Protein AF-A0A5C3NEC3-F1 (afdb_monomer)

Sequence (62 aa):
MDLDGQPSSSQSQKISTHGPRNSRREQWRLSKGLPARPQAKGMNRQGGVAARRKAGRSHRRR

Solvent-accessible surface area (backbone atoms only — not comparable to full-atom values): 4578 Å² total; per-residue (Å²): 138,85,85,91,79,75,87,87,68,96,60,91,68,78,77,76,82,80,69,83,78,76,46,71,68,56,53,50,27,57,75,66,74,41,79,80,82,86,74,67,73,64,65,38,99,86,75,44,75,27,73,88,62,66,87,92,61,76,87,72,80,127

Nearest PDB structures (foldseek):
  7mit-assembly1_A  TM=1.717E-01  e=9.529E+00  Rattus norvegicus

Structure (mmCIF, N/CA/C/O backbone):
data_AF-A0A5C3NEC3-F1
#
_entry.id   AF-A0A5C3NEC3-F1
#
loop_
_atom_site.group_PDB
_atom_site.id
_atom_site.type_symbol
_atom_site.label_atom_id
_atom_site.label_alt_id
_atom_site.label_comp_id
_atom_site.label_asym_id
_atom_site.label_entity_id
_atom_site.label_seq_id
_atom_site.pdbx_PDB_ins_code
_atom_site.Cartn_x
_atom_site.Cartn_y
_atom_site.Cartn_z
_atom_site.occupancy
_atom_site.B_iso_or_equiv
_atom_site.auth_seq_id
_atom_site.auth_comp_id
_atom_site.auth_asym_id
_atom_site.auth_atom_id
_atom_site.pdbx_PDB_model_num
ATOM 1 N N . MET A 1 1 ? -9.403 -8.824 35.628 1.00 48.56 1 MET A N 1
ATOM 2 C CA . MET A 1 1 ? -8.913 -9.613 34.480 1.00 48.56 1 MET A CA 1
ATOM 3 C C . MET A 1 1 ? -8.465 -8.620 33.427 1.00 48.56 1 MET A C 1
ATOM 5 O O . MET A 1 1 ? -9.257 -8.206 32.587 1.00 48.56 1 MET A O 1
ATOM 9 N N . ASP A 1 2 ? -7.233 -8.161 33.588 1.00 38.81 2 ASP A N 1
ATOM 10 C CA . ASP A 1 2 ? -6.542 -7.160 32.782 1.00 38.81 2 ASP A CA 1
ATOM 11 C C . ASP A 1 2 ? -6.226 -7.721 31.385 1.00 38.81 2 ASP A C 1
ATOM 13 O O . ASP A 1 2 ? -5.745 -8.846 31.255 1.00 38.81 2 ASP A O 1
ATOM 17 N N . LEU A 1 3 ? -6.562 -6.970 30.332 1.00 46.78 3 LEU A N 1
ATOM 18 C CA . LEU A 1 3 ? -6.343 -7.359 28.935 1.00 46.78 3 LEU A CA 1
ATOM 19 C C . LEU A 1 3 ? -5.169 -6.567 28.355 1.00 46.78 3 LEU A C 1
ATOM 21 O O . LEU A 1 3 ? -5.350 -5.516 27.738 1.00 46.78 3 LEU A O 1
ATOM 25 N N . ASP A 1 4 ? -3.968 -7.110 28.534 1.00 44.53 4 ASP A N 1
ATOM 26 C CA . ASP A 1 4 ? -2.756 -6.650 27.865 1.00 44.53 4 ASP A CA 1
ATOM 27 C C . ASP A 1 4 ? -2.766 -7.062 26.386 1.00 44.53 4 ASP A C 1
ATOM 29 O O . ASP A 1 4 ? -2.671 -8.234 26.022 1.00 44.53 4 ASP A O 1
ATOM 33 N N . GLY A 1 5 ? -2.870 -6.062 25.514 1.00 48.28 5 GLY A N 1
ATOM 34 C CA . GLY A 1 5 ? -2.777 -6.194 24.060 1.00 48.28 5 GLY A CA 1
ATOM 35 C C . GLY A 1 5 ? -2.143 -4.957 23.427 1.00 48.28 5 GLY A C 1
ATOM 36 O O . GLY A 1 5 ? -2.623 -4.453 22.414 1.00 48.28 5 GLY A O 1
ATOM 37 N N . GLN A 1 6 ? -1.103 -4.419 24.063 1.00 43.47 6 GLN A N 1
ATOM 38 C CA . GLN A 1 6 ? -0.347 -3.254 23.604 1.00 43.47 6 GLN A CA 1
ATOM 39 C C . GLN A 1 6 ? 0.869 -3.729 22.790 1.00 43.47 6 GLN A C 1
ATOM 41 O O . GLN A 1 6 ? 1.760 -4.362 23.355 1.00 43.47 6 GLN A O 1
ATOM 46 N N . PRO A 1 7 ? 0.984 -3.431 21.482 1.00 47.38 7 PRO A N 1
ATOM 47 C CA . PRO A 1 7 ? 2.286 -3.452 20.838 1.00 47.38 7 PRO A CA 1
ATOM 48 C C . PRO A 1 7 ? 3.042 -2.189 21.266 1.00 47.38 7 PRO A C 1
ATOM 50 O O . PRO A 1 7 ? 2.870 -1.107 20.701 1.00 47.38 7 PRO A O 1
ATOM 53 N N . SER A 1 8 ? 3.883 -2.340 22.286 1.00 47.28 8 SER A N 1
ATOM 54 C CA . SER A 1 8 ? 4.852 -1.338 22.706 1.00 47.28 8 SER A CA 1
ATOM 55 C C . SER A 1 8 ? 5.928 -1.161 21.627 1.00 47.28 8 SER A C 1
ATOM 57 O O . SER A 1 8 ? 6.861 -1.956 21.513 1.00 47.28 8 SER A O 1
ATOM 59 N N . SER A 1 9 ? 5.833 -0.086 20.850 1.00 48.19 9 SER A N 1
ATOM 60 C CA . SER A 1 9 ? 7.000 0.507 20.191 1.00 48.19 9 SER A CA 1
ATOM 61 C C . SER A 1 9 ? 6.869 2.028 20.209 1.00 48.19 9 SER A C 1
ATOM 63 O O . SER A 1 9 ? 6.262 2.640 19.328 1.00 48.19 9 SER A O 1
ATOM 65 N N . SER A 1 10 ? 7.430 2.617 21.260 1.00 54.75 10 SER A N 1
ATOM 66 C CA . SER A 1 10 ? 7.594 4.043 21.537 1.00 54.75 10 SER A CA 1
ATOM 67 C C . SER A 1 10 ? 8.614 4.697 20.599 1.00 54.75 10 SER A C 1
ATOM 69 O O . SER A 1 10 ? 9.674 5.170 20.999 1.00 54.75 10 SER A O 1
ATOM 71 N N . GLN A 1 11 ? 8.275 4.764 19.318 1.00 60.50 11 GLN A N 1
ATOM 72 C CA . GLN A 1 11 ? 8.822 5.771 18.418 1.00 60.50 11 GLN A CA 1
ATOM 73 C C . GLN A 1 11 ? 7.638 6.610 17.963 1.00 60.50 11 GLN A C 1
ATOM 75 O O . GLN A 1 11 ? 6.623 6.055 17.541 1.00 60.50 11 GLN A O 1
ATOM 80 N N . SER A 1 12 ? 7.738 7.935 18.066 1.00 60.16 12 SER A N 1
ATOM 81 C CA . SER A 1 12 ? 6.774 8.867 17.480 1.00 60.16 12 SER A CA 1
ATOM 82 C C . SER A 1 12 ? 6.847 8.747 15.956 1.00 60.16 12 SER A C 1
ATOM 84 O O . SER A 1 12 ? 7.464 9.546 15.254 1.00 60.16 12 SER A O 1
ATOM 86 N N . GLN A 1 13 ? 6.259 7.673 15.432 1.00 64.81 13 GLN A N 1
ATOM 87 C CA . GLN A 1 13 ? 6.155 7.408 14.010 1.00 64.81 13 GLN A CA 1
ATOM 88 C C . GLN A 1 13 ? 5.383 8.579 13.417 1.00 64.81 13 GLN A C 1
ATOM 90 O O . GLN A 1 13 ? 4.195 8.741 13.700 1.00 64.81 13 GLN A O 1
ATOM 95 N N . LYS A 1 14 ? 6.076 9.429 12.646 1.00 64.81 14 LYS A N 1
ATOM 96 C CA . LYS A 1 14 ? 5.473 10.561 11.939 1.00 64.81 14 LYS A CA 1
ATOM 97 C C . LYS A 1 14 ? 4.241 10.038 11.210 1.00 64.81 14 LYS A C 1
ATOM 99 O O . LYS A 1 14 ? 4.344 9.218 10.296 1.00 64.81 14 LYS A O 1
ATOM 104 N N . ILE A 1 15 ? 3.067 10.449 11.684 1.00 59.88 15 ILE A N 1
ATOM 105 C CA . ILE A 1 15 ? 1.795 9.938 11.191 1.00 59.88 15 ILE A CA 1
ATOM 106 C C . ILE A 1 15 ? 1.633 10.489 9.776 1.00 59.88 15 ILE A C 1
ATOM 108 O O . ILE A 1 15 ? 1.282 11.649 9.595 1.00 59.88 15 ILE A O 1
ATOM 112 N N . SER A 1 16 ? 1.923 9.661 8.768 1.00 66.50 16 SER A N 1
ATOM 113 C CA . SER A 1 16 ? 1.649 10.014 7.375 1.00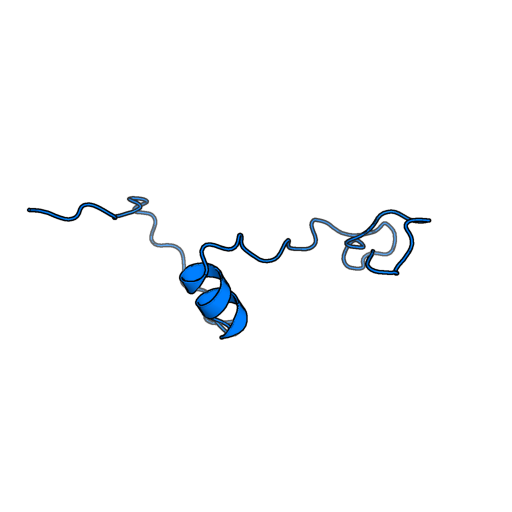 66.50 16 SER A CA 1
ATOM 114 C C . SER A 1 16 ? 0.151 10.282 7.218 1.00 66.50 16 SER A C 1
ATOM 116 O O . SER A 1 16 ? -0.680 9.402 7.481 1.00 66.50 16 SER A O 1
ATOM 118 N N . THR A 1 17 ? -0.177 11.511 6.823 1.00 72.00 17 THR A N 1
ATOM 119 C CA . THR A 1 17 ? -1.527 11.982 6.484 1.00 72.00 17 THR A CA 1
ATOM 120 C C . THR A 1 17 ? -1.933 11.603 5.059 1.00 72.00 17 THR A C 1
ATOM 122 O O . THR A 1 17 ? -3.083 11.799 4.673 1.00 72.00 17 THR A O 1
ATOM 125 N N . HIS A 1 18 ? -1.018 11.034 4.269 1.00 56.66 18 HIS A N 1
ATOM 126 C CA . HIS A 1 18 ? -1.281 10.673 2.882 1.00 56.66 18 HIS A CA 1
ATOM 127 C C . HIS A 1 18 ? -1.809 9.237 2.752 1.00 56.66 18 HIS A C 1
ATOM 129 O O . HIS A 1 18 ? -1.083 8.264 2.955 1.00 56.66 18 HIS A O 1
ATOM 135 N N . GLY A 1 19 ? -3.077 9.124 2.342 1.00 63.38 19 GLY A N 1
ATOM 136 C CA . GLY A 1 19 ? -3.737 7.881 1.928 1.00 63.38 19 GLY A CA 1
ATOM 137 C C . GLY A 1 19 ? -4.773 7.337 2.927 1.00 63.38 19 GLY A C 1
ATOM 138 O O . GLY A 1 19 ? -4.710 7.640 4.119 1.00 63.38 19 GLY A O 1
ATOM 139 N N . PRO A 1 20 ? -5.751 6.531 2.461 1.00 60.91 20 PRO A N 1
ATOM 140 C CA . PRO A 1 20 ? -6.821 6.014 3.309 1.00 60.91 20 PRO A CA 1
ATOM 141 C C . PRO A 1 20 ? -6.276 5.001 4.323 1.00 60.91 20 PRO A C 1
ATOM 143 O O . PRO A 1 20 ? -6.075 3.823 4.020 1.00 60.91 20 PRO A O 1
ATOM 146 N N . ARG A 1 21 ? -6.069 5.477 5.554 1.00 66.69 21 ARG A N 1
ATOM 147 C CA . ARG A 1 21 ? -5.868 4.648 6.746 1.00 66.69 21 ARG A CA 1
ATOM 148 C C . ARG A 1 21 ? -7.170 3.885 6.993 1.00 66.69 21 ARG A C 1
ATOM 150 O O . ARG A 1 21 ? -8.240 4.482 6.965 1.00 66.69 21 ARG A O 1
ATOM 157 N N . ASN A 1 22 ? -7.091 2.581 7.240 1.00 61.44 22 ASN A N 1
ATOM 158 C CA . ASN A 1 22 ? -8.250 1.738 7.547 1.00 61.44 22 ASN A CA 1
ATOM 159 C C . ASN A 1 22 ? -9.223 1.527 6.377 1.00 61.44 22 ASN A C 1
ATOM 161 O O . ASN A 1 22 ? -10.432 1.731 6.509 1.00 61.44 22 ASN A O 1
ATOM 165 N N . SER A 1 23 ? -8.729 1.059 5.225 1.00 75.06 23 SER A N 1
ATOM 166 C CA . SER A 1 23 ? -9.651 0.599 4.182 1.00 75.06 23 SER A CA 1
ATOM 167 C C . SER A 1 23 ? -10.617 -0.440 4.775 1.00 75.06 23 SER A C 1
ATOM 169 O O . SER A 1 23 ? -10.197 -1.363 5.478 1.00 75.06 23 SER A O 1
ATOM 171 N N . ARG A 1 24 ? -11.918 -0.322 4.480 1.00 82.12 24 ARG A N 1
ATOM 172 C CA . ARG A 1 24 ? -12.964 -1.244 4.974 1.00 82.12 24 ARG A CA 1
ATOM 173 C C . ARG A 1 24 ? -12.591 -2.722 4.787 1.00 82.12 24 ARG A C 1
ATOM 175 O O . ARG A 1 24 ? -12.941 -3.576 5.594 1.00 82.12 24 ARG A O 1
ATOM 182 N N . ARG A 1 25 ? -11.834 -3.026 3.728 1.00 81.44 25 ARG A N 1
ATOM 183 C CA . ARG A 1 25 ? -11.330 -4.371 3.432 1.00 81.44 25 ARG A CA 1
ATOM 184 C C . ARG A 1 25 ? -10.288 -4.860 4.443 1.00 81.44 25 ARG A C 1
ATOM 186 O O . ARG A 1 25 ? -10.289 -6.045 4.748 1.00 81.44 25 ARG A O 1
ATOM 193 N N . GLU A 1 26 ? -9.396 -4.004 4.927 1.00 84.00 26 GLU A N 1
ATOM 194 C CA . GLU A 1 26 ? -8.411 -4.376 5.953 1.00 84.00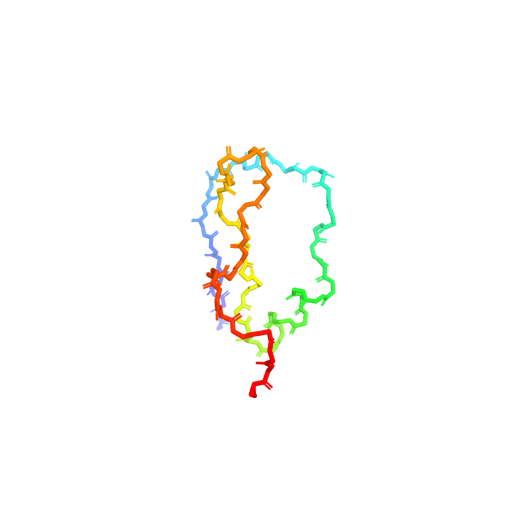 26 GLU A CA 1
ATOM 195 C C . GLU A 1 26 ? -9.078 -4.573 7.312 1.00 84.00 26 GLU A C 1
ATOM 197 O O . GLU A 1 26 ? -8.828 -5.590 7.950 1.00 84.00 26 GLU A O 1
ATOM 202 N N . GLN A 1 27 ? -10.018 -3.700 7.686 1.00 84.19 27 GLN A N 1
ATOM 203 C CA . GLN A 1 27 ? -10.824 -3.866 8.903 1.00 84.19 27 GLN A CA 1
ATOM 204 C C . GLN A 1 27 ? -11.618 -5.178 8.893 1.00 84.19 27 GLN A C 1
ATOM 206 O O . GLN A 1 27 ? -11.600 -5.931 9.863 1.00 84.19 27 GLN A O 1
ATOM 211 N N . TRP A 1 28 ? -12.268 -5.501 7.772 1.00 86.38 28 TRP A N 1
ATOM 212 C CA . TRP A 1 28 ? -12.988 -6.765 7.629 1.00 86.38 28 TRP A CA 1
ATOM 213 C C . TRP A 1 28 ? -12.055 -7.979 7.708 1.00 86.38 28 TRP A C 1
ATOM 215 O O . TRP A 1 28 ? -12.411 -8.987 8.310 1.00 86.38 28 TRP A O 1
ATOM 225 N N . ARG A 1 29 ? -10.842 -7.893 7.145 1.00 89.62 29 ARG A N 1
ATOM 226 C CA . ARG A 1 29 ? -9.852 -8.975 7.260 1.00 89.62 29 ARG A CA 1
ATOM 227 C C . ARG A 1 29 ? -9.390 -9.163 8.699 1.00 89.62 29 ARG A C 1
ATOM 229 O O . ARG A 1 29 ? -9.393 -10.300 9.147 1.00 89.62 29 ARG A O 1
ATOM 236 N N . LEU A 1 30 ? -9.088 -8.080 9.416 1.00 87.62 30 LEU A N 1
ATOM 237 C CA . LEU A 1 30 ? -8.753 -8.125 10.843 1.00 87.62 30 LEU A CA 1
ATOM 238 C C . LEU A 1 30 ? -9.892 -8.755 11.658 1.00 87.62 30 LEU A C 1
ATOM 240 O O . LEU A 1 30 ? -9.654 -9.690 12.412 1.00 87.62 30 LEU A O 1
ATOM 244 N N . SER A 1 31 ? -11.139 -8.333 11.420 1.00 86.31 31 SER A N 1
ATOM 245 C CA . SER A 1 31 ? -12.331 -8.913 12.061 1.00 86.31 31 SER A CA 1
ATOM 246 C C . SER A 1 31 ? -12.515 -10.406 11.760 1.00 86.31 31 SER A C 1
ATOM 248 O O . SER A 1 31 ? -13.014 -11.149 12.600 1.00 86.31 31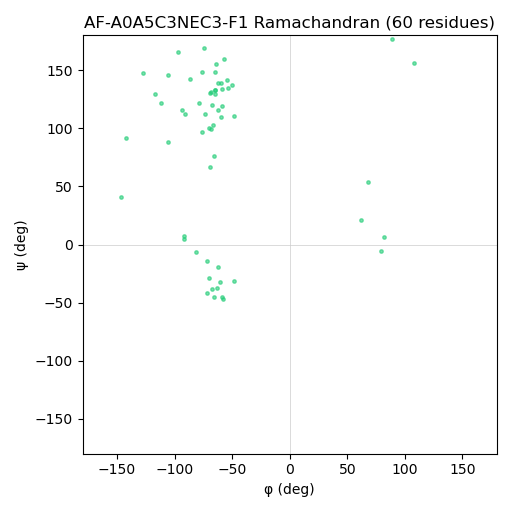 SER A O 1
ATOM 250 N N . LYS A 1 32 ? -12.114 -10.863 10.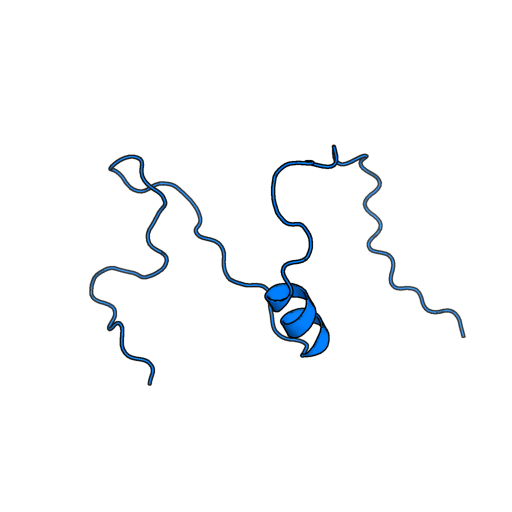571 1.00 92.06 32 LYS A N 1
ATOM 251 C CA . LYS A 1 32 ? -12.181 -12.275 10.166 1.00 92.06 32 LYS A CA 1
ATOM 252 C C . LYS A 1 32 ? -10.906 -13.065 10.473 1.00 92.06 32 LYS A C 1
ATOM 254 O O . LYS A 1 32 ? -10.797 -14.198 10.013 1.00 92.06 32 LYS A O 1
ATOM 259 N N . GLY A 1 33 ? -9.940 -12.486 11.193 1.00 91.69 33 GLY A N 1
ATOM 260 C CA . GLY A 1 33 ? -8.653 -13.132 11.484 1.00 91.69 33 GLY A CA 1
ATOM 261 C C . GLY A 1 33 ? -7.827 -13.455 10.230 1.00 91.69 33 GLY A C 1
ATOM 262 O O . GLY A 1 33 ? -6.965 -14.328 10.248 1.00 91.69 33 GLY A O 1
ATOM 263 N N . LEU A 1 34 ? -8.101 -12.785 9.109 1.00 86.19 34 LEU A N 1
ATOM 264 C CA . LEU A 1 34 ? -7.407 -12.994 7.844 1.00 86.19 34 LEU A CA 1
ATOM 265 C C . LEU A 1 34 ? -6.135 -12.133 7.781 1.00 86.19 34 LEU A C 1
ATOM 267 O O . LEU A 1 34 ? -6.171 -10.957 8.151 1.00 86.19 34 LEU A O 1
ATOM 271 N N . PRO A 1 35 ? -5.030 -12.647 7.205 1.00 84.12 35 PRO A N 1
ATOM 272 C CA . PRO A 1 35 ? -3.771 -11.907 7.120 1.00 84.12 35 PRO A CA 1
ATOM 273 C C . PRO A 1 35 ? -3.910 -10.659 6.244 1.00 84.12 35 PRO A C 1
ATOM 275 O O . PRO A 1 35 ? -4.749 -10.627 5.342 1.00 84.12 35 PRO A O 1
ATOM 278 N N . ALA A 1 36 ? -3.072 -9.641 6.438 1.00 81.88 36 ALA A N 1
ATOM 279 C CA . ALA A 1 36 ? -3.095 -8.423 5.621 1.00 81.88 36 ALA A CA 1
ATOM 280 C C . ALA A 1 36 ? -2.918 -8.708 4.112 1.00 81.88 36 ALA A C 1
ATOM 282 O O . ALA A 1 36 ? -2.427 -9.765 3.699 1.00 81.88 36 ALA A O 1
ATOM 283 N N . ARG A 1 37 ? -3.335 -7.769 3.249 1.00 81.06 37 ARG A N 1
ATOM 284 C CA . ARG A 1 37 ? -3.115 -7.929 1.801 1.00 81.06 37 ARG A CA 1
ATOM 285 C C . ARG A 1 37 ? -1.606 -7.913 1.520 1.00 81.06 37 ARG A C 1
ATOM 287 O O . ARG A 1 37 ? -0.928 -6.993 1.968 1.00 81.06 37 ARG A O 1
ATOM 294 N N . PRO A 1 38 ? -1.080 -8.860 0.723 1.00 78.31 38 PRO A N 1
ATOM 295 C CA . PRO A 1 38 ? 0.330 -8.841 0.367 1.00 78.31 38 PRO A CA 1
ATOM 296 C C . PRO A 1 38 ? 0.613 -7.638 -0.535 1.00 78.31 38 PRO A C 1
ATOM 298 O O . PRO A 1 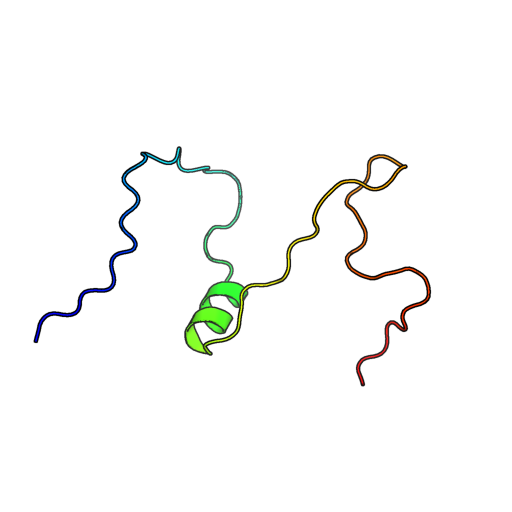38 ? 0.021 -7.517 -1.616 1.00 78.31 38 PRO A O 1
ATOM 301 N N . GLN A 1 39 ? 1.494 -6.758 -0.071 1.00 78.81 39 GLN A N 1
ATOM 302 C CA . GLN A 1 39 ? 1.956 -5.582 -0.804 1.00 78.81 39 GLN A CA 1
ATOM 303 C C . GLN A 1 39 ? 2.957 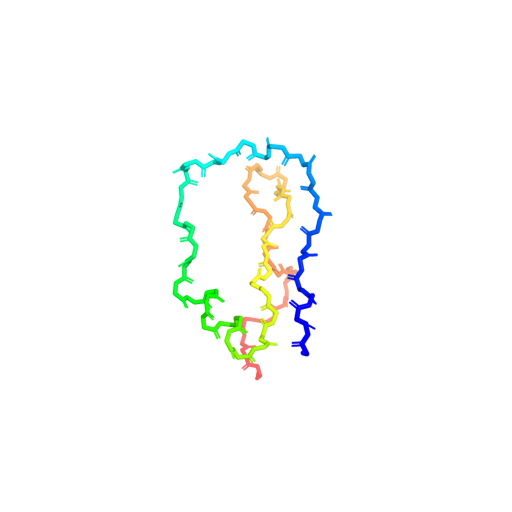-5.992 -1.891 1.00 78.81 39 GLN A C 1
ATOM 305 O O . GLN A 1 39 ? 3.676 -6.983 -1.740 1.00 78.81 39 GLN A O 1
ATOM 310 N N . ALA A 1 40 ? 2.986 -5.253 -3.002 1.00 78.94 40 ALA A N 1
ATOM 311 C CA . ALA A 1 40 ? 4.056 -5.411 -3.983 1.00 78.94 40 ALA A CA 1
ATOM 312 C C . ALA A 1 40 ? 5.363 -4.895 -3.366 1.00 78.94 40 ALA A C 1
ATOM 314 O O . ALA A 1 40 ? 5.379 -3.819 -2.771 1.00 78.94 40 ALA A O 1
ATOM 315 N N . LYS A 1 41 ? 6.439 -5.680 -3.465 1.00 78.25 41 LYS A N 1
ATOM 316 C CA . LYS A 1 41 ? 7.755 -5.315 -2.934 1.00 78.25 41 LYS A CA 1
ATOM 317 C C . LYS A 1 41 ? 8.713 -5.075 -4.096 1.00 78.25 41 LYS A C 1
ATOM 319 O O . LYS A 1 41 ? 8.942 -5.985 -4.887 1.00 78.25 41 LYS A O 1
ATOM 324 N N . GLY A 1 42 ? 9.279 -3.872 -4.150 1.00 85.25 42 GLY A N 1
ATOM 325 C CA . GLY A 1 42 ? 10.330 -3.501 -5.095 1.00 85.25 42 GLY A CA 1
ATOM 326 C C . GLY A 1 42 ? 9.836 -2.957 -6.437 1.00 85.25 42 GLY A C 1
ATOM 327 O O . GLY A 1 42 ? 8.637 -2.883 -6.719 1.00 85.25 42 GLY A O 1
ATOM 328 N N . MET A 1 43 ? 10.811 -2.573 -7.256 1.00 90.50 43 MET A N 1
ATOM 329 C CA . MET A 1 43 ? 10.634 -2.040 -8.603 1.00 90.50 43 MET A CA 1
ATOM 330 C C . MET A 1 43 ? 11.031 -3.105 -9.633 1.00 90.50 43 MET A C 1
ATOM 332 O O . MET A 1 43 ? 11.942 -3.899 -9.396 1.00 90.50 43 MET A O 1
ATOM 336 N N . ASN A 1 44 ? 10.353 -3.142 -10.775 1.00 87.75 44 ASN A N 1
ATOM 337 C CA . ASN A 1 44 ? 10.787 -3.910 -11.934 1.00 87.75 44 ASN A CA 1
ATOM 338 C C . ASN A 1 44 ? 11.977 -3.207 -12.623 1.00 87.75 44 ASN A C 1
ATOM 340 O O . ASN A 1 44 ? 12.297 -2.054 -12.334 1.00 87.75 44 ASN A O 1
ATOM 344 N N . ARG A 1 45 ? 12.628 -3.895 -13.571 1.00 85.38 45 ARG A N 1
ATOM 345 C CA . ARG A 1 45 ? 13.764 -3.341 -14.336 1.00 85.38 45 ARG A CA 1
ATOM 346 C C . ARG A 1 45 ? 13.398 -2.109 -15.176 1.00 85.38 45 ARG A C 1
ATOM 348 O O . ARG A 1 45 ? 14.291 -1.375 -15.570 1.00 85.38 45 ARG A O 1
ATOM 355 N N . GLN A 1 46 ? 12.113 -1.901 -15.455 1.00 87.69 46 GLN A N 1
ATOM 356 C CA . GLN A 1 46 ? 11.576 -0.780 -16.228 1.00 87.69 46 GLN A CA 1
ATOM 357 C C . GLN A 1 46 ? 11.180 0.421 -15.346 1.00 87.69 46 GLN A C 1
ATOM 359 O O . GLN A 1 46 ? 10.613 1.381 -15.854 1.00 87.69 46 GLN A O 1
ATOM 364 N N . GLY A 1 47 ? 11.440 0.377 -14.034 1.00 87.94 47 GLY A N 1
ATOM 365 C CA . GLY A 1 47 ? 11.128 1.476 -13.114 1.00 87.94 47 GLY A CA 1
ATOM 366 C C . GLY A 1 47 ? 9.673 1.538 -12.627 1.00 87.94 47 GLY A C 1
ATOM 367 O O . GLY A 1 47 ? 9.310 2.481 -11.933 1.00 87.94 47 GLY A O 1
ATOM 368 N N . GLY A 1 48 ? 8.837 0.547 -12.949 1.00 88.81 48 GLY A N 1
ATOM 369 C CA . GLY A 1 48 ? 7.474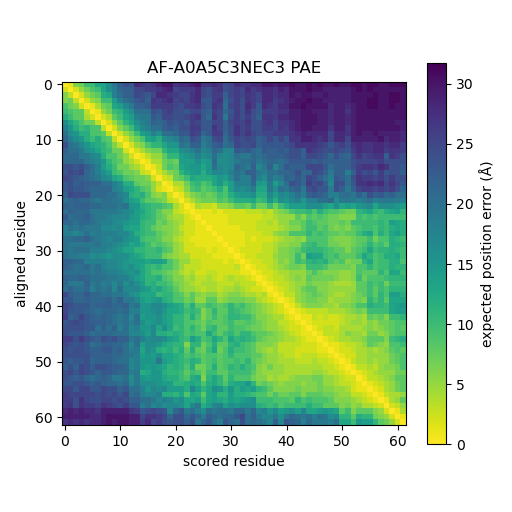 0.398 -12.426 1.00 88.81 48 GLY A CA 1
ATOM 370 C C . GLY A 1 48 ? 7.387 -0.573 -11.245 1.00 88.81 48 GLY A C 1
ATOM 371 O O . GLY A 1 48 ? 8.294 -1.363 -11.001 1.00 88.81 48 GLY A O 1
ATOM 372 N N . VAL A 1 49 ? 6.272 -0.573 -10.511 1.00 85.75 49 VAL A N 1
ATOM 373 C CA . VAL A 1 49 ? 6.079 -1.473 -9.357 1.00 85.75 49 VAL A CA 1
ATOM 374 C C . VAL A 1 49 ? 6.190 -2.944 -9.777 1.00 85.75 49 VAL A C 1
ATOM 376 O O . VAL A 1 49 ? 5.589 -3.371 -10.767 1.00 85.75 49 VAL A O 1
ATOM 379 N N . ALA A 1 50 ? 6.943 -3.738 -9.010 1.00 86.56 50 ALA A N 1
ATOM 380 C CA . ALA A 1 50 ? 7.141 -5.152 -9.304 1.00 86.56 50 ALA A CA 1
ATOM 381 C C . ALA A 1 50 ? 5.814 -5.933 -9.330 1.00 86.56 50 ALA A C 1
ATOM 383 O O . ALA A 1 50 ? 4.928 -5.763 -8.484 1.00 86.56 50 ALA A O 1
ATOM 384 N N . ALA A 1 51 ? 5.689 -6.838 -10.304 1.00 83.44 51 ALA A N 1
ATOM 385 C CA . ALA A 1 51 ? 4.507 -7.671 -10.449 1.00 83.44 51 ALA A CA 1
ATOM 386 C C . ALA A 1 51 ? 4.320 -8.582 -9.227 1.00 83.44 51 ALA A C 1
ATOM 388 O O . ALA A 1 51 ? 5.251 -9.206 -8.723 1.00 83.44 51 ALA A O 1
ATOM 389 N N . ARG A 1 52 ? 3.068 -8.723 -8.779 1.00 78.25 52 ARG A N 1
ATOM 390 C CA . ARG A 1 52 ? 2.722 -9.546 -7.604 1.00 78.25 52 ARG A CA 1
ATOM 391 C C . ARG A 1 52 ? 2.828 -11.053 -7.863 1.00 78.25 52 ARG A C 1
ATOM 393 O O . ARG A 1 52 ? 2.759 -11.842 -6.925 1.00 78.25 52 ARG A O 1
ATOM 400 N N . ARG A 1 53 ? 2.919 -11.475 -9.126 1.00 80.81 53 ARG A N 1
ATOM 401 C CA . ARG A 1 53 ? 2.984 -12.880 -9.549 1.00 80.81 53 ARG A CA 1
ATOM 402 C C . ARG A 1 53 ? 4.191 -13.070 -10.463 1.00 80.81 53 ARG A C 1
ATOM 404 O O . ARG A 1 53 ? 4.534 -12.164 -11.214 1.00 80.81 53 ARG A O 1
ATOM 411 N N . LYS A 1 54 ? 4.801 -14.258 -10.414 1.00 80.94 54 LYS A N 1
ATOM 412 C CA . LYS A 1 54 ? 5.861 -14.650 -11.352 1.00 80.94 54 LYS A CA 1
ATOM 413 C C . LYS A 1 54 ? 5.304 -14.749 -12.776 1.00 80.94 54 LYS A C 1
ATOM 415 O O . LYS A 1 54 ? 4.144 -15.131 -12.957 1.00 80.94 54 LYS A O 1
ATOM 420 N N . ALA A 1 55 ? 6.149 -14.444 -13.760 1.00 80.25 55 ALA A N 1
ATOM 421 C CA . ALA A 1 55 ? 5.845 -14.678 -15.167 1.00 80.25 55 ALA A CA 1
ATOM 422 C C . A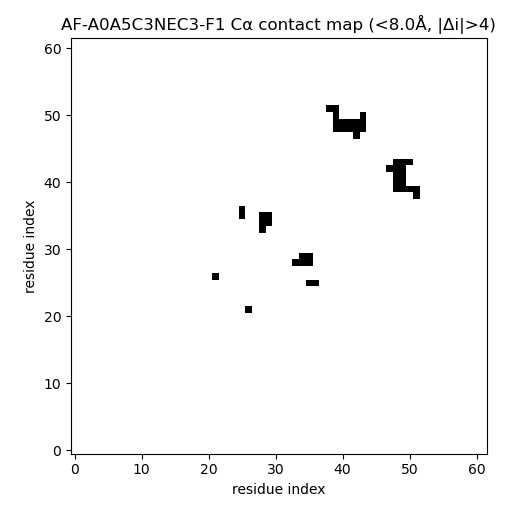LA A 1 55 ? 5.471 -16.156 -15.395 1.00 80.25 55 ALA A C 1
ATOM 424 O O . ALA A 1 55 ? 6.008 -17.044 -14.734 1.00 80.25 55 ALA A O 1
ATOM 425 N N . GLY A 1 56 ? 4.495 -16.409 -16.271 1.00 83.06 56 GLY A N 1
ATOM 426 C CA . GLY A 1 56 ? 4.005 -17.759 -16.581 1.00 83.06 56 GLY A CA 1
ATOM 427 C C . GLY A 1 56 ? 3.038 -18.371 -15.558 1.00 83.06 56 GLY A C 1
ATOM 428 O O . GLY A 1 56 ? 2.466 -19.428 -15.816 1.00 83.06 56 G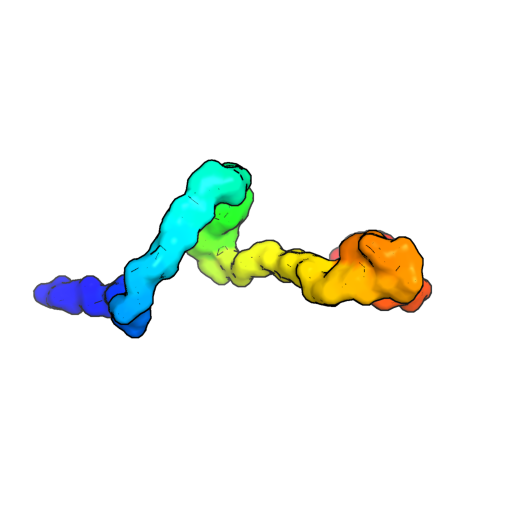LY A O 1
ATOM 429 N N . ARG A 1 57 ? 2.781 -17.726 -14.408 1.00 81.75 57 ARG A N 1
ATOM 430 C CA . ARG A 1 57 ? 1.787 -18.238 -13.453 1.00 81.75 57 ARG A CA 1
ATOM 431 C C . ARG A 1 57 ? 0.367 -17.901 -13.910 1.00 81.75 57 ARG A C 1
ATOM 433 O O . ARG A 1 57 ? 0.021 -16.728 -14.031 1.00 81.75 57 ARG A O 1
ATOM 440 N N . SER A 1 58 ? -0.465 -18.932 -14.088 1.00 83.19 58 SER A N 1
ATOM 441 C CA . SER A 1 58 ? -1.865 -18.784 -14.511 1.00 83.19 58 SER A CA 1
ATOM 442 C C . SER A 1 58 ? -2.630 -17.763 -13.661 1.00 83.19 58 SER A C 1
ATOM 444 O O . SER A 1 58 ? -2.514 -17.715 -12.429 1.00 83.19 58 SER A O 1
ATOM 446 N N . HIS A 1 59 ? -3.430 -16.931 -14.334 1.00 74.88 59 HIS A N 1
ATOM 447 C CA . HIS A 1 59 ? -4.292 -15.961 -13.668 1.00 74.88 59 HIS A CA 1
ATOM 448 C C . HIS A 1 59 ? -5.458 -16.639 -12.930 1.00 74.88 59 HIS A C 1
ATOM 450 O O . HIS A 1 59 ? -5.910 -16.114 -11.906 1.00 74.88 59 HIS A O 1
ATOM 456 N N . ARG A 1 60 ? -5.913 -17.805 -13.417 1.00 75.81 60 ARG A N 1
ATOM 457 C CA . ARG A 1 60 ? -7.132 -18.460 -12.932 1.00 75.81 60 ARG A CA 1
ATOM 458 C C . ARG A 1 60 ? -6.993 -18.893 -11.477 1.00 75.81 60 ARG A C 1
ATOM 460 O O . ARG A 1 60 ? -6.036 -19.561 -11.088 1.00 75.81 60 ARG A O 1
ATOM 467 N N . ARG A 1 61 ? -7.999 -18.510 -10.691 1.00 66.81 61 ARG A N 1
ATOM 468 C CA . ARG A 1 61 ? -8.304 -19.131 -9.406 1.00 66.81 61 ARG A CA 1
ATOM 469 C C . ARG A 1 61 ? -8.667 -20.583 -9.710 1.00 66.81 61 ARG A C 1
ATOM 471 O O . ARG A 1 61 ? -9.619 -20.814 -10.448 1.00 66.81 61 ARG A O 1
ATOM 478 N N . ARG A 1 62 ? -7.861 -21.519 -9.218 1.00 62.56 62 ARG A N 1
ATOM 479 C CA . ARG A 1 62 ? -8.467 -22.739 -8.691 1.00 62.56 62 ARG A CA 1
ATOM 480 C C . ARG A 1 62 ? -9.268 -22.327 -7.461 1.00 62.56 62 ARG A C 1
ATOM 482 O O . ARG A 1 62 ? -8.786 -21.401 -6.759 1.00 62.56 62 ARG A O 1
#

Secondary structure (DSSP, 8-state):
-----------------SS-TT-HHHHHHHHTTPPPPPPP-SB-TTSSBPPSS-TT------

Organism: NCBI:txid5364

Radius of gyration: 17.54 Å; Cα contacts (8 Å, |Δi|>4): 23; chains: 1; bounding box: 27×35×51 Å

Mean predicted aligned error: 14.22 Å

Foldseek 3Di:
DDDDDDPDDPDPPPPDPPDDDCDVVQVVCVVVVHDDDDDQDDADPVRHGDDPDDPPDDPDDD

pLDDT: mean 73.08, std 14.76, range [38.81, 92.06]